Protein AF-W5TQV0-F1 (afdb_monomer)

Structure (mmCIF, N/CA/C/O backbone):
data_AF-W5TQV0-F1
#
_entry.id   AF-W5TQV0-F1
#
loop_
_atom_site.group_PDB
_atom_site.id
_atom_site.type_symbol
_atom_site.label_atom_id
_atom_site.label_alt_id
_atom_site.label_comp_id
_atom_site.label_asym_id
_atom_site.label_entity_id
_atom_site.label_seq_id
_atom_site.pdbx_PDB_ins_code
_atom_site.Cartn_x
_atom_site.Cartn_y
_atom_site.Cartn_z
_atom_site.occupancy
_atom_site.B_iso_or_equiv
_atom_site.auth_seq_id
_atom_site.auth_comp_id
_atom_site.auth_asym_id
_atom_site.auth_atom_id
_atom_site.pdbx_PDB_model_num
ATOM 1 N N . MET A 1 1 ? -28.790 39.485 -3.535 1.00 35.66 1 MET A N 1
ATOM 2 C CA . MET A 1 1 ? -27.416 39.040 -3.228 1.00 35.66 1 MET A CA 1
ATOM 3 C C . MET A 1 1 ? -27.485 38.207 -1.965 1.00 35.66 1 MET A C 1
ATOM 5 O O . MET A 1 1 ? -27.769 38.773 -0.921 1.00 35.66 1 MET A O 1
ATOM 9 N N . TYR A 1 2 ? -27.281 36.897 -2.056 1.00 35.12 2 TYR A N 1
ATOM 10 C CA . TYR A 1 2 ? -27.049 36.053 -0.886 1.00 35.12 2 TYR A CA 1
ATOM 11 C C . TYR A 1 2 ? -25.732 35.319 -1.133 1.00 35.12 2 TYR A C 1
ATOM 13 O O . TYR A 1 2 ? -25.624 34.552 -2.085 1.00 35.12 2 TYR A O 1
ATOM 21 N N . GLN A 1 3 ? -24.711 35.660 -0.343 1.00 38.56 3 GLN A N 1
ATOM 22 C CA . GLN A 1 3 ? -23.468 34.899 -0.244 1.00 38.56 3 GLN A CA 1
ATOM 23 C C . GLN A 1 3 ? -23.753 33.679 0.628 1.00 38.56 3 GLN A C 1
ATOM 25 O O . GLN A 1 3 ? -24.049 33.830 1.812 1.00 38.56 3 GLN A O 1
ATOM 30 N N . THR A 1 4 ? -23.659 32.488 0.048 1.00 39.25 4 THR A N 1
ATOM 31 C CA . THR A 1 4 ? -23.540 31.248 0.814 1.00 39.25 4 THR A CA 1
ATOM 32 C C . THR A 1 4 ? -22.053 30.955 0.938 1.00 39.25 4 THR A C 1
ATOM 34 O O . THR A 1 4 ? -21.376 30.729 -0.062 1.00 39.25 4 THR A O 1
ATOM 37 N N . ALA A 1 5 ? -21.533 31.034 2.160 1.00 40.59 5 ALA A N 1
ATOM 38 C CA . ALA A 1 5 ? -20.194 30.579 2.487 1.00 40.59 5 ALA A CA 1
ATOM 39 C C . ALA A 1 5 ? -20.186 29.045 2.449 1.00 40.59 5 ALA A C 1
ATOM 41 O O . ALA A 1 5 ? -20.663 28.395 3.378 1.00 40.59 5 ALA A O 1
ATOM 42 N N . GLU A 1 6 ? -19.675 28.464 1.365 1.00 38.38 6 GLU A N 1
ATOM 43 C CA . GLU A 1 6 ? -19.277 27.060 1.359 1.00 38.38 6 GLU A CA 1
ATOM 44 C C . GLU 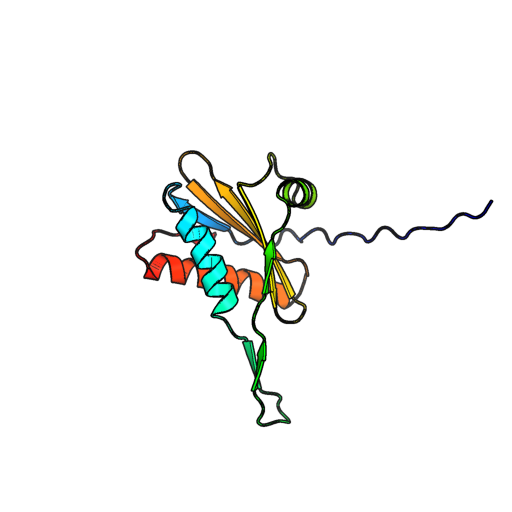A 1 6 ? -17.966 26.952 2.135 1.00 38.38 6 GLU A C 1
ATOM 46 O O . GLU A 1 6 ? -16.912 27.434 1.714 1.00 38.38 6 GLU A O 1
ATOM 51 N N . GLY A 1 7 ? -18.063 26.380 3.335 1.00 35.75 7 GLY A N 1
ATOM 52 C CA . GLY A 1 7 ? -16.912 26.018 4.137 1.00 35.75 7 GLY A CA 1
ATOM 53 C C . GLY A 1 7 ? -16.071 25.006 3.372 1.00 35.75 7 GLY A C 1
ATOM 54 O O . GLY A 1 7 ? -16.462 23.848 3.241 1.00 35.75 7 GLY A O 1
ATOM 55 N N . SER A 1 8 ? -14.911 25.453 2.888 1.00 35.56 8 SER A N 1
ATOM 56 C CA . SER A 1 8 ? -13.808 24.578 2.508 1.00 35.56 8 SER A CA 1
ATOM 57 C C . SER A 1 8 ? -13.567 23.591 3.643 1.00 35.56 8 SER A C 1
ATOM 59 O O . SER A 1 8 ? -13.020 23.956 4.685 1.00 35.56 8 SER A O 1
ATOM 61 N N . ALA A 1 9 ? -13.976 22.341 3.437 1.00 41.28 9 ALA A N 1
ATOM 62 C CA . ALA A 1 9 ? -13.436 21.217 4.173 1.00 41.28 9 ALA A CA 1
ATOM 63 C C . ALA A 1 9 ? -11.923 21.252 3.947 1.00 41.28 9 ALA A C 1
ATOM 65 O O . ALA A 1 9 ? -11.425 20.943 2.863 1.00 41.28 9 ALA A O 1
ATOM 66 N N . VAL A 1 10 ? -11.199 21.740 4.950 1.00 41.09 10 VAL A N 1
ATOM 67 C CA . VAL A 1 10 ? -9.746 21.689 4.980 1.00 41.09 10 VAL A CA 1
ATOM 68 C C . VAL A 1 10 ? -9.415 20.204 5.011 1.00 41.09 10 VAL A C 1
ATOM 70 O O . VAL A 1 10 ? -9.577 19.565 6.048 1.00 41.09 10 VAL A O 1
ATOM 73 N N . ASN A 1 11 ? -9.050 19.629 3.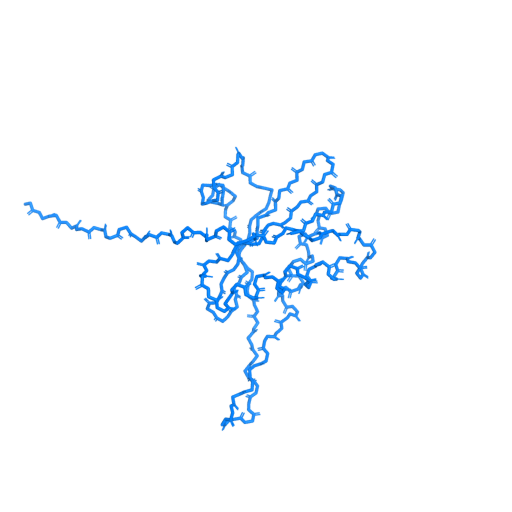861 1.00 43.50 11 ASN A N 1
ATOM 74 C CA . ASN A 1 11 ? -8.478 18.289 3.833 1.00 43.50 11 ASN A CA 1
ATOM 75 C C . ASN A 1 11 ? -7.285 18.328 4.790 1.00 43.50 11 ASN A C 1
ATOM 77 O O . ASN A 1 11 ? -6.397 19.161 4.575 1.00 43.50 11 ASN A O 1
ATOM 81 N N . PRO A 1 12 ? -7.270 17.520 5.862 1.00 44.28 12 PRO A N 1
ATOM 82 C CA . PRO A 1 12 ? -6.136 17.502 6.761 1.00 44.28 12 PRO A CA 1
ATOM 83 C C . PRO A 1 12 ? -4.905 17.124 5.941 1.00 44.28 12 PRO A C 1
ATOM 85 O O . PRO A 1 12 ? -4.817 16.033 5.383 1.00 44.28 12 PRO A O 1
ATOM 88 N N . THR A 1 13 ? -3.969 18.063 5.822 1.00 46.94 13 THR A N 1
ATOM 89 C CA . THR A 1 13 ? -2.644 17.778 5.285 1.00 46.94 13 THR A CA 1
ATOM 90 C C . THR A 1 13 ? -2.009 16.755 6.228 1.00 46.94 13 THR A C 1
ATOM 92 O O . THR A 1 13 ? -1.898 17.053 7.424 1.00 46.94 13 THR A O 1
ATOM 95 N N . PRO A 1 14 ? -1.620 15.555 5.759 1.00 50.09 14 PRO A N 1
ATOM 96 C CA . PRO A 1 14 ? -0.961 14.587 6.622 1.00 50.09 14 PRO A CA 1
ATOM 97 C C . PRO A 1 14 ? 0.297 15.234 7.211 1.00 50.09 14 PRO A C 1
ATOM 99 O O . PRO A 1 14 ? 1.093 15.848 6.497 1.00 50.09 14 PRO A O 1
ATOM 102 N N . SER A 1 15 ? 0.439 15.157 8.535 1.00 44.78 15 SER A N 1
ATOM 103 C CA . SER A 1 15 ? 1.640 15.645 9.217 1.00 44.78 15 SER A CA 1
ATOM 104 C C . SER A 1 15 ? 2.860 14.850 8.730 1.00 44.78 15 SER A C 1
ATOM 106 O O . SER A 1 15 ? 2.734 13.645 8.530 1.00 44.78 15 SER A O 1
ATOM 108 N N . PRO A 1 16 ? 4.040 15.473 8.564 1.00 45.59 16 PRO A N 1
ATOM 109 C CA . PRO A 1 16 ? 5.239 14.833 8.012 1.00 45.59 16 PRO A CA 1
ATOM 110 C C . PRO A 1 16 ? 5.929 13.846 8.974 1.00 45.59 16 PRO A C 1
ATOM 112 O O . PRO A 1 16 ? 7.102 13.522 8.778 1.00 45.59 16 PRO A O 1
ATOM 115 N N . ASP A 1 17 ? 5.230 13.357 10.004 1.00 54.75 17 ASP A N 1
ATOM 116 C CA . ASP A 1 17 ? 5.698 12.183 10.739 1.00 54.75 17 ASP A CA 1
ATOM 117 C C . ASP A 1 17 ? 5.765 11.026 9.736 1.00 54.75 17 ASP A C 1
ATOM 119 O O . ASP A 1 17 ? 4.794 10.746 9.037 1.00 54.75 17 ASP A O 1
ATOM 123 N N . ARG A 1 18 ? 6.966 10.456 9.592 1.00 74.06 18 ARG A N 1
ATOM 124 C CA . ARG A 1 18 ? 7.394 9.582 8.487 1.00 74.06 18 ARG A CA 1
ATOM 125 C C . ARG A 1 18 ? 6.273 8.671 7.978 1.00 74.06 18 ARG A C 1
ATOM 127 O O . ARG A 1 18 ? 5.835 7.769 8.685 1.00 74.06 18 ARG A O 1
ATOM 134 N N . VAL A 1 19 ? 5.853 8.908 6.736 1.00 88.19 19 VAL A N 1
ATOM 135 C CA . VAL A 1 19 ? 4.949 8.023 5.992 1.00 88.19 19 VAL A CA 1
ATOM 136 C C . VAL A 1 19 ? 5.652 6.673 5.844 1.00 88.19 19 VAL A C 1
ATOM 138 O O . VAL A 1 19 ? 6.713 6.655 5.219 1.00 88.19 19 VAL A O 1
ATOM 141 N N . PRO A 1 20 ? 5.119 5.566 6.394 1.00 93.62 20 PRO A N 1
ATOM 142 C CA . PRO A 1 20 ? 5.725 4.256 6.207 1.00 93.62 20 PRO A CA 1
ATOM 143 C C . PRO A 1 20 ? 5.771 3.911 4.721 1.00 93.62 20 PRO A C 1
ATOM 145 O O . PRO A 1 20 ? 4.771 4.086 4.012 1.00 93.62 20 PRO A O 1
ATOM 148 N N . VAL A 1 21 ? 6.917 3.419 4.258 1.00 95.56 21 VAL A N 1
ATOM 149 C CA . VAL A 1 21 ? 7.096 2.993 2.867 1.00 95.56 21 VAL A CA 1
ATOM 150 C C . VAL A 1 21 ? 7.610 1.568 2.823 1.00 95.56 21 VAL A C 1
ATOM 152 O O . VAL A 1 21 ? 8.658 1.270 3.393 1.00 95.56 21 VAL A O 1
ATOM 155 N N . ILE A 1 22 ? 6.890 0.700 2.116 1.00 97.12 22 ILE A N 1
ATOM 156 C CA . ILE A 1 22 ? 7.377 -0.632 1.755 1.00 97.12 22 ILE A CA 1
ATOM 157 C C . ILE A 1 22 ? 7.974 -0.562 0.361 1.00 97.12 22 ILE A C 1
ATOM 159 O O . ILE A 1 22 ? 7.340 0.003 -0.524 1.00 97.12 22 ILE A O 1
ATOM 163 N N . THR A 1 23 ? 9.151 -1.153 0.169 1.00 97.38 23 THR A N 1
ATOM 164 C CA . THR A 1 23 ? 9.791 -1.281 -1.149 1.00 97.38 23 THR A CA 1
ATOM 165 C C . THR A 1 23 ? 10.124 -2.742 -1.436 1.00 97.38 23 THR A C 1
ATOM 167 O O . THR A 1 23 ? 10.678 -3.418 -0.562 1.00 97.38 23 THR A O 1
ATOM 170 N N . VAL A 1 24 ? 9.813 -3.188 -2.652 1.00 97.44 24 VAL A N 1
ATOM 171 C CA . VAL A 1 24 ? 10.119 -4.510 -3.230 1.00 97.44 24 VAL A CA 1
ATOM 172 C C . VAL A 1 24 ? 10.719 -4.336 -4.634 1.00 97.44 24 VAL A C 1
ATOM 174 O O . VAL A 1 24 ? 10.716 -3.224 -5.177 1.00 97.44 24 VAL A O 1
ATOM 177 N N . ASP A 1 25 ? 11.220 -5.414 -5.236 1.00 96.94 25 ASP A N 1
ATOM 178 C CA . ASP A 1 25 ? 11.628 -5.401 -6.644 1.00 96.94 25 ASP A CA 1
ATOM 179 C C . ASP A 1 25 ? 10.418 -5.137 -7.557 1.00 96.94 25 ASP A C 1
ATOM 181 O O . ASP A 1 25 ? 9.298 -5.552 -7.271 1.00 96.94 25 ASP A O 1
ATOM 185 N N . ALA A 1 26 ? 10.616 -4.450 -8.688 1.00 95.06 26 ALA A N 1
ATOM 186 C CA . ALA A 1 26 ? 9.507 -4.081 -9.581 1.00 95.06 26 ALA A CA 1
ATOM 187 C C . ALA A 1 26 ? 8.691 -5.286 -10.097 1.00 95.06 26 ALA A C 1
ATOM 189 O O . ALA A 1 26 ? 7.515 -5.130 -10.428 1.00 95.06 26 ALA A O 1
ATOM 190 N N . GLY A 1 27 ? 9.308 -6.473 -10.166 1.00 95.75 27 GLY A N 1
ATOM 191 C CA . GLY A 1 27 ? 8.643 -7.721 -10.547 1.00 95.75 27 GLY A CA 1
ATOM 192 C C . GLY A 1 27 ? 7.580 -8.187 -9.549 1.00 95.75 27 GLY A C 1
ATOM 193 O O . GLY A 1 27 ? 6.614 -8.806 -9.980 1.00 95.75 27 GLY A O 1
ATOM 194 N N . ASP A 1 28 ? 7.713 -7.803 -8.276 1.00 96.69 28 ASP A N 1
ATOM 195 C CA . ASP A 1 28 ? 6.839 -8.215 -7.169 1.00 96.69 28 ASP A CA 1
ATOM 196 C C . ASP A 1 28 ? 5.727 -7.184 -6.885 1.00 96.69 28 ASP A C 1
ATOM 198 O O . ASP A 1 28 ? 5.122 -7.147 -5.809 1.00 96.69 28 ASP A O 1
ATOM 202 N N . LEU A 1 29 ? 5.470 -6.272 -7.831 1.00 95.31 29 LEU A N 1
ATOM 203 C CA . LEU A 1 29 ? 4.404 -5.274 -7.722 1.00 95.31 29 LEU A CA 1
ATOM 204 C C . LEU A 1 29 ? 3.015 -5.909 -7.482 1.00 95.31 29 LEU A C 1
ATOM 206 O O . LEU A 1 29 ? 2.296 -5.412 -6.607 1.00 95.31 29 LEU A O 1
ATOM 210 N N . PRO A 1 30 ? 2.590 -6.954 -8.224 1.00 96.00 30 PRO A N 1
ATOM 211 C CA . PRO A 1 30 ? 1.308 -7.609 -7.966 1.00 96.00 30 PRO A CA 1
ATOM 212 C C . PRO A 1 30 ? 1.213 -8.159 -6.539 1.00 96.00 30 PRO A C 1
ATOM 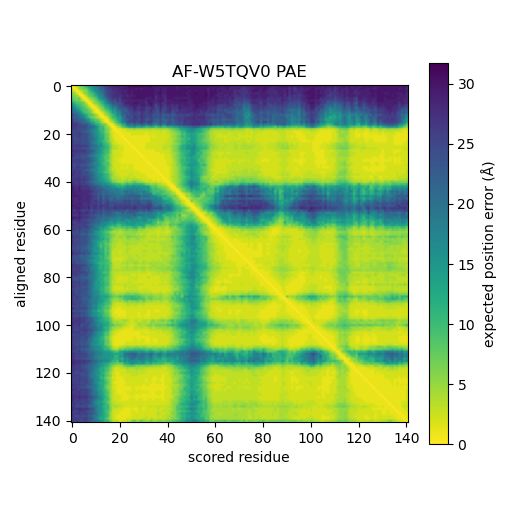214 O O . PRO A 1 30 ? 0.204 -7.959 -5.864 1.00 96.00 30 PRO A O 1
ATOM 217 N N . GLU A 1 31 ? 2.276 -8.792 -6.060 1.00 96.69 31 GLU A N 1
ATOM 218 C CA . GLU A 1 31 ? 2.374 -9.409 -4.743 1.00 96.69 31 GLU A CA 1
ATOM 219 C C . GLU A 1 31 ? 2.360 -8.355 -3.634 1.00 96.69 31 GLU A C 1
ATOM 221 O O . GLU A 1 31 ? 1.691 -8.541 -2.620 1.00 96.69 31 GLU A O 1
ATOM 226 N N . LEU A 1 32 ? 2.998 -7.199 -3.848 1.00 95.25 32 LEU A N 1
ATOM 227 C CA . LEU A 1 32 ? 2.884 -6.045 -2.956 1.00 95.25 32 LEU A CA 1
ATOM 228 C C . LEU A 1 32 ? 1.430 -5.580 -2.817 1.00 95.25 32 LEU A C 1
ATOM 230 O O . LEU A 1 32 ? 0.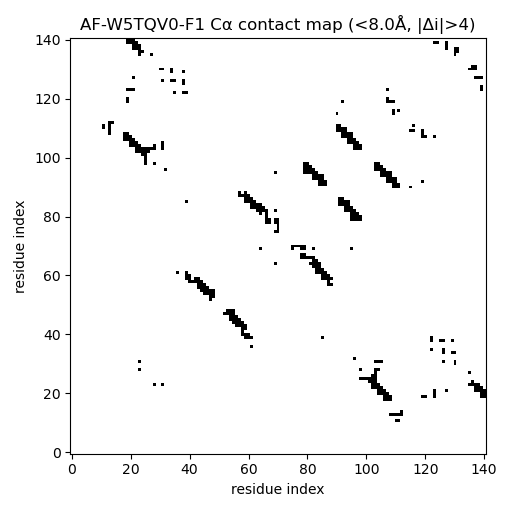971 -5.334 -1.702 1.00 95.25 32 LEU A O 1
ATOM 234 N N . ILE A 1 33 ? 0.691 -5.462 -3.924 1.00 93.75 33 ILE A N 1
ATOM 235 C CA . ILE A 1 33 ? -0.717 -5.040 -3.891 1.00 93.75 33 ILE A CA 1
ATOM 236 C C . ILE A 1 33 ? -1.571 -6.087 -3.168 1.00 93.75 33 ILE A C 1
ATOM 238 O O . ILE A 1 33 ? -2.379 -5.719 -2.309 1.00 93.75 33 ILE A O 1
ATOM 242 N N . LEU A 1 34 ? -1.385 -7.372 -3.483 1.00 93.56 34 LEU A N 1
ATOM 243 C CA . LEU A 1 34 ? -2.120 -8.474 -2.860 1.00 93.56 34 LEU A CA 1
ATOM 244 C C . LEU A 1 34 ? -1.845 -8.560 -1.358 1.00 93.56 34 LEU A C 1
ATOM 246 O O . LEU A 1 34 ? -2.790 -8.614 -0.579 1.00 93.56 34 LEU A O 1
ATOM 250 N N . ALA A 1 35 ? -0.586 -8.449 -0.933 1.00 93.56 35 ALA A N 1
ATOM 251 C CA . ALA A 1 35 ? -0.220 -8.501 0.478 1.00 93.56 35 ALA A CA 1
ATOM 252 C C . ALA A 1 35 ? -0.917 -7.411 1.305 1.00 93.56 35 ALA A C 1
ATOM 254 O O . ALA A 1 35 ? -1.332 -7.669 2.435 1.00 93.56 35 ALA A O 1
ATOM 255 N N . VAL A 1 36 ? -1.090 -6.201 0.759 1.00 91.06 36 VAL A N 1
ATOM 256 C CA . VAL A 1 36 ? -1.830 -5.144 1.466 1.00 91.06 36 VAL A CA 1
ATOM 257 C C . VAL A 1 36 ? -3.314 -5.498 1.595 1.00 91.06 36 VAL A C 1
ATOM 259 O O . VAL A 1 36 ? -3.901 -5.272 2.655 1.00 91.06 36 VAL A O 1
ATOM 262 N N . HIS A 1 37 ? -3.922 -6.053 0.543 1.00 89.25 37 HIS A N 1
ATOM 263 C CA . HIS A 1 37 ? -5.326 -6.471 0.566 1.00 89.25 37 HIS A CA 1
ATOM 264 C C . HIS A 1 37 ? -5.554 -7.613 1.558 1.00 89.25 37 HIS A C 1
ATOM 266 O O . HIS A 1 37 ? -6.455 -7.518 2.393 1.00 89.25 37 HIS A O 1
ATOM 272 N N . ASP A 1 38 ? -4.705 -8.638 1.515 1.00 88.94 38 ASP A N 1
ATOM 273 C CA . ASP A 1 38 ? -4.772 -9.789 2.411 1.00 88.94 38 ASP A CA 1
ATOM 274 C C . ASP A 1 38 ? -4.637 -9.336 3.864 1.00 88.94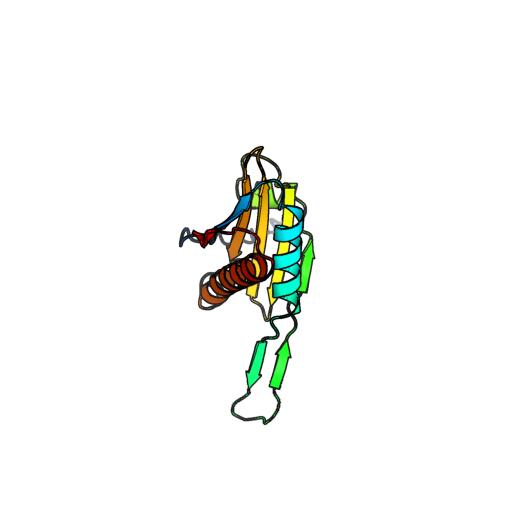 38 ASP A C 1
ATOM 276 O O . ASP A 1 38 ? -5.500 -9.624 4.688 1.00 88.94 38 ASP A O 1
ATOM 280 N N . VAL A 1 39 ? -3.629 -8.519 4.186 1.00 87.94 39 VAL A N 1
ATOM 281 C CA . VAL A 1 39 ? -3.432 -8.013 5.552 1.00 87.94 39 VAL A CA 1
ATOM 282 C C . VAL A 1 39 ? -4.593 -7.139 6.021 1.00 87.94 39 VAL A C 1
ATOM 284 O O . VAL A 1 39 ? -4.962 -7.203 7.200 1.00 87.94 39 VAL A O 1
ATOM 287 N N . ALA A 1 40 ? -5.171 -6.320 5.140 1.00 84.69 40 ALA A N 1
ATOM 288 C CA . ALA A 1 40 ? -6.333 -5.509 5.478 1.00 84.69 40 ALA A CA 1
ATOM 289 C C . ALA A 1 40 ? -7.534 -6.391 5.859 1.00 84.69 40 ALA A C 1
ATOM 291 O O . ALA A 1 40 ? -8.177 -6.141 6.881 1.00 84.69 40 ALA A O 1
ATOM 292 N N . ILE A 1 41 ? -7.810 -7.442 5.086 1.00 80.19 41 ILE A N 1
ATOM 293 C CA . ILE A 1 41 ? -8.951 -8.341 5.303 1.00 80.19 41 ILE A CA 1
ATOM 294 C C . ILE A 1 41 ? -8.706 -9.275 6.503 1.00 80.19 41 ILE A C 1
ATOM 296 O O . ILE A 1 41 ? -9.598 -9.449 7.338 1.00 80.19 41 ILE A O 1
ATOM 300 N N . ASP A 1 42 ? -7.488 -9.799 6.647 1.00 74.12 42 ASP A N 1
ATOM 301 C CA . ASP A 1 42 ? -7.111 -10.812 7.643 1.00 74.12 42 ASP A CA 1
ATOM 302 C C . ASP A 1 42 ? -6.709 -10.245 9.008 1.00 74.12 42 ASP A C 1
ATOM 304 O O . ASP A 1 42 ? -6.407 -11.010 9.927 1.00 74.12 42 ASP A O 1
ATOM 308 N N . THR A 1 43 ? -6.727 -8.921 9.200 1.00 63.69 43 THR A N 1
ATOM 309 C CA . THR A 1 43 ? -6.477 -8.301 10.513 1.00 63.69 43 THR A CA 1
ATOM 310 C C . THR A 1 43 ? -7.783 -7.820 11.164 1.00 63.69 43 THR A C 1
ATOM 312 O O . THR A 1 43 ? -8.015 -6.607 11.265 1.00 63.69 43 THR A O 1
ATOM 315 N N . PRO A 1 44 ? -8.652 -8.719 11.677 1.00 59.62 44 PRO A N 1
ATOM 316 C CA . PRO A 1 44 ? -9.783 -8.304 12.486 1.00 59.62 44 PRO A CA 1
ATOM 317 C C . PRO A 1 44 ? -9.281 -7.663 13.783 1.00 59.62 44 PRO A C 1
ATOM 319 O O . PRO A 1 44 ? -8.522 -8.259 14.554 1.00 59.62 44 PRO A O 1
ATOM 322 N N . ARG A 1 45 ? -9.737 -6.441 14.072 1.00 60.12 45 ARG A N 1
ATOM 323 C CA . ARG A 1 45 ? -9.601 -5.876 15.418 1.00 60.12 45 ARG A CA 1
ATOM 324 C C . ARG A 1 45 ? -10.697 -6.462 16.295 1.00 60.12 45 ARG A C 1
ATOM 326 O O . ARG A 1 45 ? -11.863 -6.116 16.135 1.00 60.12 45 ARG A O 1
ATOM 333 N N . GLY A 1 46 ? -10.309 -7.328 17.228 1.00 54.28 46 GLY A N 1
ATOM 334 C CA . GLY A 1 46 ? -11.172 -7.727 18.334 1.00 54.28 46 GLY A CA 1
ATOM 335 C C . GLY A 1 46 ? -11.135 -6.668 19.432 1.00 54.28 46 GLY A C 1
ATOM 336 O O . GLY A 1 46 ? -10.094 -6.473 20.062 1.00 54.28 46 GLY A O 1
ATOM 337 N N . ILE A 1 47 ? -12.254 -5.990 19.687 1.00 52.28 47 ILE A N 1
ATOM 338 C CA . ILE A 1 47 ? -12.404 -5.147 20.879 1.00 52.28 47 ILE A CA 1
ATOM 339 C C . ILE A 1 47 ? -13.144 -5.953 21.933 1.00 52.28 47 ILE A C 1
ATOM 341 O O . ILE A 1 47 ? -14.309 -6.303 21.759 1.00 52.28 47 ILE A O 1
ATOM 345 N N . ARG A 1 48 ? -12.475 -6.206 23.057 1.00 50.44 48 ARG A N 1
ATOM 346 C CA . ARG A 1 48 ? -13.140 -6.696 24.261 1.00 50.44 48 ARG A CA 1
ATOM 347 C C . ARG A 1 48 ? -13.700 -5.490 25.005 1.00 50.44 48 ARG A C 1
ATOM 349 O O . ARG A 1 48 ? -12.930 -4.706 25.559 1.00 50.44 48 ARG A O 1
ATOM 356 N N . ARG A 1 49 ? -15.022 -5.312 24.990 1.00 54.81 49 ARG A N 1
ATOM 357 C CA . ARG A 1 49 ? -15.658 -4.276 25.813 1.00 54.81 49 ARG A CA 1
ATOM 358 C C . ARG A 1 49 ? -15.523 -4.689 27.292 1.00 54.81 49 ARG A C 1
ATOM 360 O O . ARG A 1 49 ? -15.824 -5.839 27.605 1.00 54.81 49 ARG A O 1
ATOM 367 N N . PRO A 1 50 ? -15.026 -3.832 28.204 1.00 55.09 50 PRO A N 1
ATOM 368 C CA . PRO A 1 50 ? -14.761 -4.214 29.602 1.00 55.09 50 PRO A CA 1
ATOM 369 C C . PRO A 1 50 ? -15.999 -4.712 30.366 1.00 55.09 50 PRO A C 1
ATOM 371 O O . PRO A 1 50 ? -15.883 -5.412 31.366 1.00 55.09 50 PRO A O 1
ATOM 374 N N . ASP A 1 51 ? -17.175 -4.340 29.880 1.00 57.34 51 ASP A N 1
ATOM 375 C CA . ASP A 1 51 ? -18.506 -4.555 30.434 1.00 57.34 51 ASP A CA 1
ATOM 376 C C . ASP A 1 51 ? -19.321 -5.617 29.675 1.00 57.34 51 ASP A C 1
ATOM 378 O O . ASP A 1 51 ? -20.412 -5.984 30.111 1.00 57.34 51 ASP A O 1
ATOM 382 N N . GLN A 1 52 ? -18.799 -6.162 28.569 1.00 50.91 52 GLN A N 1
ATOM 383 C CA . GLN A 1 52 ? -19.467 -7.207 27.794 1.00 50.91 52 GLN A CA 1
ATOM 384 C C . GLN A 1 52 ? -18.481 -8.316 27.416 1.00 50.91 52 GLN A C 1
ATOM 386 O O . GLN A 1 52 ? -17.436 -8.074 26.822 1.00 50.91 52 GLN A O 1
ATOM 391 N N . ASN A 1 53 ? -18.849 -9.575 27.663 1.00 53.16 53 ASN A N 1
ATOM 392 C CA . ASN A 1 53 ? -18.127 -10.753 27.150 1.00 53.16 53 ASN A CA 1
ATOM 393 C C . ASN A 1 53 ? -18.213 -10.902 25.609 1.00 53.16 53 ASN A C 1
ATOM 395 O O . ASN A 1 53 ? -17.984 -11.985 25.075 1.00 53.16 53 ASN A O 1
ATOM 399 N N . VAL A 1 54 ? -18.556 -9.832 24.891 1.00 50.41 54 VAL A N 1
ATOM 400 C CA . VAL A 1 54 ? -18.698 -9.787 23.438 1.00 50.41 54 VAL A CA 1
ATOM 401 C C . VAL A 1 54 ? -17.430 -9.174 22.855 1.00 50.41 54 VAL A C 1
ATOM 403 O O . VAL A 1 54 ? -17.021 -8.076 23.241 1.00 50.41 54 VAL A O 1
ATOM 406 N N . ILE A 1 55 ? -16.800 -9.904 21.936 1.00 54.34 55 ILE A N 1
ATOM 407 C CA . ILE A 1 55 ? -15.726 -9.378 21.097 1.00 54.34 55 ILE A CA 1
ATOM 408 C C . ILE A 1 55 ? -16.399 -8.784 19.867 1.00 54.34 55 ILE A C 1
ATOM 410 O O . ILE A 1 55 ? -16.993 -9.514 19.077 1.00 54.34 55 ILE A O 1
ATOM 414 N N . ASP A 1 56 ? -16.324 -7.465 19.727 1.00 53.59 56 ASP A N 1
ATOM 415 C CA . ASP A 1 56 ? -16.729 -6.797 18.493 1.00 53.59 56 ASP A CA 1
ATOM 416 C C . ASP A 1 56 ? -15.612 -7.028 17.468 1.00 53.59 56 ASP A C 1
ATOM 418 O O . ASP A 1 56 ? -14.460 -6.653 17.719 1.00 53.59 56 ASP A O 1
ATOM 422 N N . ILE A 1 57 ? -15.925 -7.724 16.374 1.00 57.38 57 ILE A N 1
ATOM 423 C CA . ILE A 1 57 ? -14.989 -8.007 15.283 1.00 57.38 57 ILE A CA 1
ATOM 424 C C . ILE A 1 57 ? -15.281 -6.999 14.184 1.00 57.38 57 ILE A C 1
ATOM 426 O O . ILE A 1 57 ? -16.321 -7.079 13.533 1.00 57.38 57 ILE A O 1
ATOM 430 N N . VAL A 1 58 ? -14.355 -6.070 13.954 1.00 62.69 58 VAL A N 1
ATOM 431 C CA . VAL A 1 58 ? -14.474 -5.142 12.827 1.00 62.69 58 VAL A CA 1
ATOM 432 C C . VAL A 1 58 ? -13.487 -5.515 11.736 1.00 62.69 58 VAL A C 1
ATOM 434 O O . VAL A 1 58 ? -12.269 -5.497 11.934 1.00 62.69 58 VAL A O 1
ATOM 437 N N . ILE A 1 59 ? -14.059 -5.850 10.583 1.00 68.50 59 ILE A N 1
ATOM 438 C CA . ILE A 1 59 ? -13.354 -6.168 9.345 1.00 68.50 59 ILE A CA 1
ATOM 439 C C . ILE A 1 59 ? -12.923 -4.845 8.704 1.00 68.50 59 ILE A C 1
ATOM 441 O O . ILE A 1 59 ? -13.715 -3.898 8.669 1.00 68.50 59 ILE A O 1
ATOM 445 N N . ALA A 1 60 ? -11.671 -4.748 8.251 1.00 80.56 60 ALA A N 1
ATOM 446 C CA . ALA A 1 60 ? -11.256 -3.585 7.477 1.00 80.56 60 ALA A CA 1
ATOM 447 C C . ALA A 1 60 ? -11.842 -3.671 6.062 1.00 80.56 60 ALA A C 1
ATOM 449 O O . ALA A 1 60 ? -11.983 -4.751 5.493 1.00 80.56 60 ALA A O 1
ATOM 450 N N . THR A 1 61 ? -12.179 -2.528 5.483 1.00 83.50 61 THR A N 1
ATOM 451 C CA . THR A 1 61 ? -12.664 -2.437 4.106 1.00 83.50 61 THR A CA 1
ATOM 452 C C . THR A 1 61 ? -11.591 -1.819 3.231 1.00 83.50 61 THR A C 1
ATOM 454 O O . THR A 1 61 ? -10.981 -0.829 3.634 1.00 83.50 61 THR A O 1
ATOM 457 N N . VAL A 1 62 ? -11.403 -2.358 2.029 1.00 88.50 62 VAL A N 1
ATOM 458 C CA . VAL A 1 62 ? -10.566 -1.744 0.994 1.00 88.50 62 VAL A CA 1
ATOM 459 C C . VAL A 1 62 ? -11.475 -1.100 -0.047 1.00 88.50 62 VAL A C 1
ATOM 461 O O . VAL A 1 62 ? -12.497 -1.670 -0.429 1.00 88.50 62 VAL A O 1
ATOM 464 N N . SER A 1 63 ? -11.161 0.120 -0.461 1.00 90.06 63 SER A N 1
ATOM 465 C CA . SER A 1 63 ? -11.912 0.861 -1.475 1.00 90.06 63 SER A CA 1
ATOM 466 C C . SER A 1 63 ? -10.959 1.511 -2.460 1.00 90.06 63 SER A C 1
ATOM 468 O O . SER A 1 63 ? -10.011 2.176 -2.049 1.00 90.06 63 SER A O 1
ATOM 470 N N . ASP A 1 64 ? -11.224 1.363 -3.753 1.00 89.69 64 ASP A N 1
ATOM 471 C CA . ASP A 1 64 ? -10.376 1.961 -4.781 1.00 89.69 64 ASP A CA 1
ATOM 472 C C . ASP A 1 64 ? -10.398 3.490 -4.707 1.00 89.69 64 ASP A C 1
ATOM 474 O O . ASP A 1 64 ? -11.441 4.128 -4.525 1.00 89.69 64 ASP A O 1
ATOM 478 N N . VAL A 1 65 ? -9.227 4.090 -4.897 1.00 90.69 65 VAL A N 1
ATOM 479 C CA . VAL A 1 65 ? -9.059 5.534 -5.025 1.00 90.69 65 VAL A CA 1
ATOM 480 C C . VAL A 1 65 ? -8.611 5.818 -6.448 1.00 90.69 65 VAL A C 1
ATOM 482 O O . VAL A 1 65 ? -7.642 5.251 -6.941 1.00 90.69 65 VAL A O 1
ATOM 485 N N . ASN A 1 66 ? -9.302 6.737 -7.123 1.00 91.94 66 ASN A N 1
ATOM 486 C CA . ASN A 1 66 ? -8.894 7.144 -8.464 1.00 91.94 66 ASN A CA 1
ATOM 487 C C . ASN A 1 66 ? -7.439 7.683 -8.433 1.00 91.94 66 ASN A C 1
ATOM 489 O O . ASN A 1 66 ? -7.181 8.634 -7.681 1.00 91.94 66 ASN A O 1
ATOM 493 N N . PRO A 1 67 ? -6.510 7.142 -9.250 1.00 91.56 67 PRO A N 1
ATOM 494 C CA . PRO A 1 67 ? -5.110 7.563 -9.269 1.00 91.56 67 PRO A CA 1
ATOM 495 C C . PRO A 1 67 ? -4.903 9.070 -9.464 1.00 91.56 67 PRO A C 1
ATOM 497 O O . PRO A 1 67 ? -4.053 9.662 -8.805 1.00 91.56 67 PRO A O 1
ATOM 500 N N . GLU A 1 68 ? -5.710 9.740 -10.287 1.00 93.56 68 GLU A N 1
ATOM 501 C CA . GLU A 1 68 ? -5.600 11.195 -10.465 1.00 93.56 68 GLU A CA 1
ATOM 502 C C . GLU A 1 68 ? -6.003 11.968 -9.204 1.00 93.56 68 GLU A C 1
ATOM 504 O O . GLU A 1 68 ? -5.438 13.015 -8.879 1.00 93.56 68 GLU A O 1
ATOM 509 N N . THR A 1 69 ? -6.995 11.458 -8.473 1.00 92.25 69 THR A N 1
ATOM 510 C CA . THR A 1 69 ? -7.398 12.033 -7.187 1.00 92.25 69 THR A CA 1
ATOM 511 C C . THR A 1 69 ? -6.288 11.854 -6.159 1.00 92.25 69 THR A C 1
ATOM 513 O O . THR A 1 69 ? -5.970 12.813 -5.456 1.00 92.25 69 THR A O 1
ATOM 516 N N . ALA A 1 70 ? -5.662 10.677 -6.109 1.00 90.12 70 ALA A N 1
ATOM 517 C CA . ALA A 1 70 ? -4.514 10.416 -5.246 1.00 90.12 70 ALA A CA 1
ATOM 518 C C . ALA A 1 70 ? -3.311 11.305 -5.598 1.00 90.12 70 ALA A C 1
ATOM 520 O O . ALA A 1 70 ? -2.722 11.912 -4.704 1.00 90.12 70 ALA A O 1
ATOM 521 N N . GLN A 1 71 ? -3.001 11.462 -6.889 1.00 91.81 71 GLN A N 1
ATOM 522 C CA . GLN A 1 71 ? -1.943 12.352 -7.367 1.00 91.81 71 GLN A CA 1
ATOM 523 C C . GLN A 1 71 ? -2.135 13.775 -6.847 1.00 91.81 71 GLN A C 1
ATOM 525 O O . GLN A 1 71 ? -1.217 14.351 -6.266 1.00 91.81 71 GLN A O 1
ATOM 530 N N . ARG A 1 72 ? -3.338 14.336 -7.024 1.00 92.25 72 ARG A N 1
ATOM 531 C CA . ARG A 1 72 ? -3.658 15.692 -6.560 1.00 92.25 72 ARG A CA 1
ATOM 532 C C . ARG A 1 72 ? -3.627 15.794 -5.037 1.00 92.25 72 ARG A C 1
ATOM 534 O O . ARG A 1 72 ? -3.070 16.750 -4.512 1.00 92.25 72 ARG A O 1
ATOM 541 N N . ARG A 1 73 ? -4.198 14.814 -4.326 1.00 91.56 73 ARG A N 1
ATOM 542 C CA . ARG A 1 73 ? -4.260 14.789 -2.854 1.00 91.56 73 A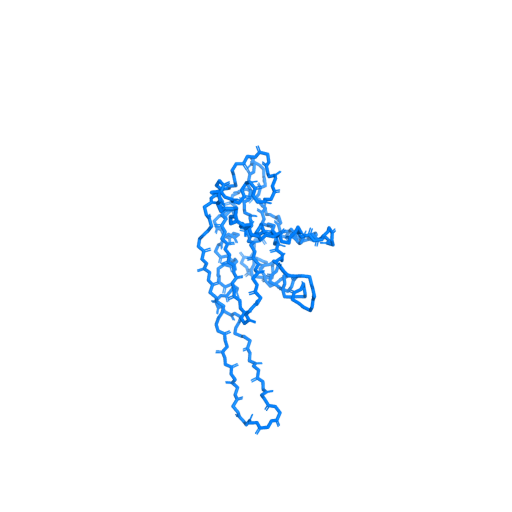RG A CA 1
ATOM 543 C C . ARG A 1 73 ? -2.864 14.765 -2.229 1.00 91.56 73 ARG A C 1
ATOM 545 O O . ARG A 1 73 ? -2.604 15.518 -1.294 1.00 91.56 73 ARG A O 1
ATOM 552 N N . TYR A 1 74 ? -1.964 13.949 -2.772 1.00 89.00 74 TYR A N 1
ATOM 553 C CA . TYR A 1 74 ? -0.626 13.713 -2.221 1.00 89.00 74 TYR A CA 1
ATOM 554 C C . TYR A 1 74 ? 0.501 14.431 -2.970 1.00 89.00 74 TYR A C 1
ATOM 556 O O . TYR A 1 74 ? 1.668 14.195 -2.675 1.00 89.00 74 TYR A O 1
ATOM 564 N N . HIS A 1 75 ? 0.162 15.344 -3.887 1.00 89.44 75 HIS A N 1
ATOM 565 C CA . HIS A 1 75 ? 1.117 16.165 -4.641 1.00 89.44 75 HIS A CA 1
ATOM 566 C C . HIS A 1 75 ? 2.183 15.321 -5.366 1.00 89.44 75 HIS A C 1
ATOM 568 O O . HIS A 1 75 ? 3.364 15.667 -5.395 1.00 89.44 75 HIS A O 1
ATOM 574 N N . LEU A 1 76 ? 1.761 14.188 -5.933 1.00 89.31 76 LEU A N 1
ATOM 575 C CA . LEU A 1 76 ? 2.653 13.253 -6.617 1.00 89.31 76 LEU A CA 1
ATOM 576 C C . LEU A 1 76 ? 3.054 13.802 -7.990 1.00 89.31 76 LEU A C 1
ATOM 578 O O . LEU A 1 76 ? 2.264 14.457 -8.676 1.00 89.31 76 LEU A O 1
ATOM 582 N N . ALA A 1 77 ? 4.277 13.491 -8.421 1.00 90.44 77 ALA A N 1
ATOM 583 C CA . ALA A 1 77 ? 4.801 13.946 -9.709 1.00 90.44 77 ALA A CA 1
ATOM 584 C C . ALA A 1 77 ? 4.009 13.386 -10.908 1.00 90.44 77 ALA A C 1
ATOM 586 O O . ALA A 1 77 ? 3.896 14.050 -11.937 1.00 90.44 77 ALA A O 1
ATOM 587 N N . ALA A 1 78 ? 3.434 12.190 -10.764 1.00 91.62 78 ALA A N 1
ATOM 588 C CA . ALA A 1 78 ? 2.624 11.506 -11.768 1.00 91.62 78 ALA A CA 1
ATOM 589 C C . ALA A 1 78 ? 1.476 10.725 -11.096 1.00 91.62 78 ALA A C 1
ATOM 591 O O . ALA A 1 78 ? 1.525 10.508 -9.881 1.00 91.62 78 ALA A O 1
ATOM 592 N N . PRO A 1 79 ? 0.441 10.302 -11.847 1.00 93.31 79 PRO A N 1
ATOM 593 C CA . PRO A 1 79 ? -0.547 9.360 -11.336 1.00 93.31 79 PRO A CA 1
ATOM 594 C C . PRO A 1 79 ? 0.129 8.072 -10.836 1.00 93.31 79 PRO A C 1
ATOM 596 O O . PRO A 1 79 ? 0.972 7.523 -11.552 1.00 93.31 79 PRO A O 1
ATOM 599 N N . PRO A 1 80 ? -0.219 7.582 -9.632 1.00 95.06 80 PRO A N 1
ATOM 600 C CA . PRO A 1 80 ? 0.309 6.329 -9.119 1.00 95.06 80 PRO A CA 1
ATOM 601 C C . PRO A 1 80 ? -0.225 5.149 -9.933 1.00 95.06 80 PRO A C 1
ATOM 603 O O . PRO A 1 80 ? -1.217 5.250 -10.654 1.00 95.06 80 PRO A O 1
ATOM 606 N N . THR A 1 81 ? 0.434 4.005 -9.793 1.00 94.69 81 THR A N 1
ATOM 607 C CA . THR A 1 81 ? 0.042 2.768 -10.482 1.00 94.69 81 THR A CA 1
ATOM 608 C C . THR A 1 81 ? -1.246 2.198 -9.922 1.00 94.69 81 THR A C 1
ATOM 610 O O . THR A 1 81 ? -2.124 1.786 -10.675 1.00 94.69 81 THR A O 1
ATOM 613 N N . ALA A 1 82 ? -1.368 2.221 -8.600 1.00 94.06 82 ALA A N 1
ATOM 614 C CA . ALA A 1 82 ? -2.599 1.915 -7.902 1.00 94.06 82 ALA A CA 1
ATOM 615 C C . ALA A 1 82 ? -2.739 2.847 -6.700 1.00 94.06 82 ALA A C 1
ATOM 617 O O . ALA A 1 82 ? -1.753 3.311 -6.123 1.00 94.06 82 ALA A O 1
ATOM 618 N N . ALA A 1 83 ? -3.980 3.127 -6.331 1.00 94.81 83 ALA A N 1
ATOM 619 C CA . ALA A 1 83 ? -4.300 3.840 -5.112 1.00 94.81 83 ALA A CA 1
ATOM 620 C C . ALA A 1 83 ? -5.579 3.246 -4.536 1.00 94.81 83 ALA A C 1
ATOM 622 O O . ALA A 1 83 ? -6.555 3.032 -5.254 1.00 94.81 83 ALA A O 1
ATOM 623 N N . PHE A 1 84 ? -5.577 2.986 -3.240 1.00 94.25 84 PHE A N 1
ATOM 624 C CA . PHE A 1 84 ? -6.744 2.471 -2.540 1.00 94.25 84 PHE A CA 1
ATOM 625 C C . PHE A 1 84 ? -6.719 2.925 -1.086 1.00 94.25 84 PHE A C 1
ATOM 627 O O . PHE A 1 84 ? -5.674 3.250 -0.530 1.00 94.25 84 PHE A O 1
ATOM 634 N N . MET A 1 85 ? -7.893 2.981 -0.478 1.00 92.81 85 MET A N 1
ATOM 635 C CA . MET A 1 85 ? -8.102 3.360 0.906 1.00 92.81 85 MET A CA 1
ATOM 636 C C . MET A 1 85 ? -8.439 2.110 1.702 1.00 92.81 85 MET A C 1
ATOM 638 O O . MET A 1 85 ? -9.366 1.376 1.362 1.00 92.81 85 MET A O 1
ATOM 642 N N . VAL A 1 86 ? -7.702 1.886 2.781 1.00 90.88 86 VAL A N 1
ATOM 643 C CA . VAL A 1 86 ? -8.017 0.887 3.795 1.00 90.88 86 VAL A CA 1
ATOM 644 C C . VAL A 1 86 ? -8.697 1.611 4.949 1.00 90.88 86 VAL A C 1
ATOM 646 O O . VAL A 1 86 ? -8.132 2.550 5.504 1.00 90.88 86 VAL A O 1
ATOM 649 N N . SER A 1 87 ? -9.893 1.178 5.338 1.00 87.50 87 SER A N 1
ATOM 650 C CA . SER A 1 87 ? -10.651 1.763 6.450 1.00 87.50 87 SER A CA 1
ATOM 651 C C . SER A 1 87 ? -10.963 0.716 7.516 1.00 87.50 87 SER A C 1
ATOM 653 O O . SER A 1 87 ? -11.441 -0.373 7.210 1.00 87.50 87 SER A O 1
ATOM 655 N N . GLN A 1 88 ? -10.726 1.049 8.787 1.00 82.31 88 GLN A N 1
ATOM 656 C CA . GLN A 1 88 ? -11.065 0.206 9.936 1.00 82.31 88 GLN A CA 1
ATOM 657 C C . GLN A 1 88 ? -11.476 1.083 11.128 1.00 82.31 88 GLN A C 1
ATOM 659 O O . GLN A 1 88 ? -10.680 1.868 11.631 1.00 82.31 88 GLN A O 1
ATOM 664 N N . GLN A 1 89 ? -12.715 0.922 11.614 1.00 76.94 89 GLN A N 1
ATOM 665 C CA . GLN A 1 89 ? -13.235 1.583 12.830 1.00 76.94 89 GLN A CA 1
ATOM 666 C C . GLN A 1 89 ? -13.019 3.110 12.894 1.00 76.94 89 GLN A C 1
ATOM 668 O O . GLN A 1 89 ? -12.566 3.635 13.906 1.00 76.94 89 GLN A O 1
ATOM 673 N N . GLY A 1 90 ? -13.351 3.834 11.823 1.00 75.88 90 GLY A N 1
ATOM 674 C CA . GLY A 1 90 ? -13.218 5.298 11.784 1.00 75.88 90 GLY A CA 1
ATOM 675 C C . GLY A 1 90 ? -11.810 5.800 11.454 1.00 75.88 90 GLY A C 1
ATOM 676 O O . GLY A 1 90 ? -11.664 6.964 11.099 1.00 75.88 90 GLY A O 1
ATOM 677 N N . SER A 1 91 ? -10.810 4.917 11.450 1.00 82.00 91 SER A N 1
ATOM 678 C CA . SER A 1 91 ? -9.490 5.203 10.900 1.00 82.00 91 SER A CA 1
ATOM 679 C C . SER A 1 91 ? -9.461 4.870 9.408 1.00 82.00 91 SER A C 1
ATOM 681 O O . SER A 1 91 ? -10.031 3.860 8.986 1.00 82.00 91 SER A O 1
ATOM 683 N N . SER A 1 92 ? -8.769 5.687 8.610 1.00 87.25 92 SER A N 1
ATOM 684 C CA . SER A 1 92 ? -8.503 5.397 7.192 1.00 87.25 92 SER A CA 1
ATOM 685 C C . SER A 1 92 ? -7.040 5.651 6.830 1.00 87.25 92 SER A C 1
ATOM 687 O O . SER A 1 92 ? -6.424 6.605 7.317 1.00 87.25 92 SER A O 1
ATOM 689 N N . VAL A 1 93 ? -6.495 4.774 5.991 1.00 91.00 93 VAL A N 1
ATOM 690 C CA . VAL A 1 93 ? -5.141 4.836 5.440 1.00 91.00 93 VAL A CA 1
ATOM 691 C C . VAL A 1 93 ? -5.247 4.749 3.928 1.00 91.00 93 VAL A C 1
ATOM 693 O O . VAL A 1 93 ? -5.694 3.733 3.402 1.00 91.00 93 VAL A O 1
ATOM 696 N N . ASP A 1 94 ? -4.806 5.788 3.229 1.00 93.44 94 ASP A N 1
ATOM 697 C CA . ASP A 1 94 ? -4.610 5.691 1.785 1.00 93.44 94 ASP A CA 1
ATOM 698 C C . ASP A 1 94 ? -3.271 5.006 1.526 1.00 93.44 94 ASP A C 1
ATOM 700 O O . ASP A 1 94 ? -2.230 5.411 2.047 1.00 93.44 94 ASP A O 1
ATOM 704 N N . VAL A 1 95 ? -3.301 3.970 0.703 1.00 94.62 95 VAL A N 1
ATOM 705 C CA . VAL A 1 95 ? -2.125 3.255 0.230 1.00 94.62 95 VAL A CA 1
ATOM 706 C C . VAL A 1 95 ? -1.902 3.646 -1.218 1.00 94.62 95 VAL A C 1
ATOM 708 O O . VAL A 1 95 ? -2.739 3.406 -2.091 1.00 94.62 95 VAL A O 1
ATOM 711 N N . ILE A 1 96 ? -0.768 4.292 -1.461 1.00 96.44 96 ILE A N 1
ATOM 712 C CA . ILE A 1 96 ? -0.361 4.753 -2.783 1.00 96.44 96 ILE A CA 1
ATOM 713 C C . ILE A 1 96 ? 0.756 3.851 -3.274 1.00 96.44 96 ILE A C 1
ATOM 715 O O . ILE A 1 96 ? 1.801 3.762 -2.631 1.00 96.44 96 ILE A O 1
ATOM 719 N N . VAL A 1 97 ? 0.534 3.205 -4.415 1.00 96.38 97 VAL A N 1
ATOM 720 C CA . VAL A 1 97 ? 1.490 2.284 -5.020 1.00 96.38 97 VAL A CA 1
ATOM 721 C C . VAL A 1 97 ? 2.109 2.926 -6.254 1.00 96.38 97 VAL A C 1
ATOM 723 O O . VAL A 1 97 ? 1.424 3.258 -7.225 1.00 96.38 97 VAL A O 1
ATOM 726 N N . GLU A 1 98 ? 3.423 3.094 -6.217 1.00 95.88 98 GLU A N 1
ATOM 727 C CA . GLU A 1 98 ? 4.238 3.620 -7.310 1.00 95.88 98 GLU A CA 1
ATOM 728 C C . GLU A 1 98 ? 5.271 2.567 -7.700 1.00 95.88 98 GLU A C 1
ATOM 730 O O . GLU A 1 98 ? 5.814 1.884 -6.834 1.00 95.88 98 GLU A O 1
ATOM 735 N N . HIS A 1 99 ? 5.576 2.448 -8.987 1.00 94.12 99 HIS A N 1
ATOM 736 C CA . HIS A 1 99 ? 6.702 1.644 -9.447 1.00 94.12 99 HIS A CA 1
ATOM 737 C C . HIS A 1 99 ? 7.527 2.428 -10.460 1.00 94.12 99 HIS A C 1
ATOM 739 O O . HIS A 1 99 ? 7.012 3.285 -11.183 1.00 94.12 99 HIS A O 1
ATOM 745 N N . ASP A 1 100 ? 8.812 2.113 -10.508 1.00 91.12 100 ASP A N 1
ATOM 746 C CA . ASP A 1 100 ? 9.690 2.464 -11.609 1.00 91.12 100 ASP A CA 1
ATOM 747 C C . ASP A 1 100 ? 10.236 1.186 -12.270 1.00 91.12 100 ASP A C 1
ATOM 749 O O . ASP A 1 100 ? 9.634 0.116 -12.190 1.00 91.12 100 ASP A O 1
ATOM 753 N N . ARG A 1 101 ? 11.349 1.293 -13.002 1.00 90.38 101 ARG A N 1
ATOM 754 C CA . ARG A 1 101 ? 11.938 0.145 -13.709 1.00 90.38 101 ARG A CA 1
ATOM 755 C C . ARG A 1 101 ? 12.618 -0.872 -12.790 1.00 90.38 101 ARG A C 1
ATOM 757 O O . ARG A 1 101 ? 12.871 -1.981 -13.246 1.00 90.38 101 ARG A O 1
ATOM 764 N N . ALA A 1 102 ? 12.988 -0.481 -11.578 1.00 92.88 102 ALA A N 1
ATOM 765 C CA . ALA A 1 102 ? 13.770 -1.288 -10.652 1.00 92.88 102 ALA A CA 1
ATOM 766 C C . ALA A 1 102 ? 12.965 -1.673 -9.410 1.00 92.88 102 ALA A C 1
ATOM 768 O O . ALA A 1 102 ? 13.079 -2.805 -8.952 1.00 92.88 102 ALA A O 1
ATOM 769 N N . VAL A 1 103 ? 12.136 -0.766 -8.891 1.00 96.19 103 VAL A N 1
ATOM 770 C CA . VAL A 1 103 ? 11.437 -0.964 -7.619 1.00 96.19 103 VAL A CA 1
ATOM 771 C C . VAL A 1 103 ? 9.944 -0.680 -7.718 1.00 96.19 103 VAL A C 1
ATOM 773 O O . VAL A 1 103 ? 9.498 0.185 -8.473 1.00 96.19 103 VAL A O 1
ATOM 776 N N . ALA A 1 104 ? 9.176 -1.384 -6.893 1.00 97.00 104 ALA A N 1
ATOM 777 C CA . ALA A 1 104 ? 7.802 -1.044 -6.561 1.00 97.00 104 ALA A CA 1
ATOM 778 C C . ALA A 1 104 ? 7.724 -0.631 -5.090 1.00 97.00 104 ALA A C 1
ATOM 780 O O . ALA A 1 104 ? 8.412 -1.185 -4.232 1.00 97.00 104 ALA A O 1
ATOM 781 N N . SER A 1 105 ? 6.892 0.362 -4.791 1.00 96.69 105 SER A N 1
ATOM 782 C CA . SER A 1 105 ? 6.742 0.894 -3.443 1.00 96.69 105 SER A CA 1
ATOM 783 C C . SER A 1 105 ? 5.290 1.170 -3.085 1.00 96.69 105 SER A C 1
ATOM 785 O O . SER A 1 105 ? 4.511 1.615 -3.924 1.00 96.69 105 SER A O 1
ATOM 787 N N . ALA A 1 106 ? 4.941 0.927 -1.823 1.00 97.12 106 ALA A N 1
ATOM 788 C CA . ALA A 1 106 ? 3.648 1.259 -1.238 1.00 97.12 106 ALA A CA 1
ATOM 789 C C . ALA A 1 106 ? 3.848 2.249 -0.086 1.00 97.12 106 ALA A C 1
ATOM 791 O O . ALA A 1 106 ? 4.563 1.959 0.876 1.00 97.12 106 ALA A O 1
ATOM 792 N N . LYS A 1 107 ? 3.209 3.416 -0.184 1.00 96.06 107 LYS A N 1
ATOM 793 C CA . LYS A 1 107 ? 3.246 4.497 0.810 1.00 96.06 107 LYS A CA 1
ATOM 794 C C . LYS A 1 107 ? 1.926 4.547 1.574 1.00 96.06 107 LYS A C 1
ATOM 796 O O . LYS A 1 107 ? 0.871 4.599 0.946 1.00 96.06 107 LYS A O 1
ATOM 801 N N . PHE A 1 108 ? 1.987 4.572 2.904 1.00 94.00 108 PHE A N 1
ATOM 802 C CA . PHE A 1 108 ? 0.813 4.467 3.780 1.00 94.00 108 PHE A CA 1
ATOM 803 C C . PHE A 1 108 ? 0.490 5.815 4.443 1.00 94.00 108 PHE A C 1
ATOM 805 O O . PHE A 1 108 ? 1.119 6.206 5.425 1.00 94.00 108 PHE A O 1
ATOM 812 N N . PHE A 1 109 ? -0.502 6.538 3.925 1.00 91.25 109 PHE A N 1
ATOM 813 C CA . PHE A 1 109 ? -0.893 7.864 4.406 1.00 91.25 109 PHE A CA 1
ATOM 814 C C . PHE A 1 109 ? -2.081 7.795 5.368 1.00 91.25 109 PHE A C 1
ATOM 816 O O . PHE A 1 109 ? -3.209 7.518 4.963 1.00 91.25 109 PHE A O 1
ATOM 823 N N . ALA A 1 110 ? -1.848 8.124 6.639 1.00 88.38 110 ALA A N 1
ATOM 824 C CA . ALA A 1 110 ? -2.918 8.280 7.621 1.00 88.38 110 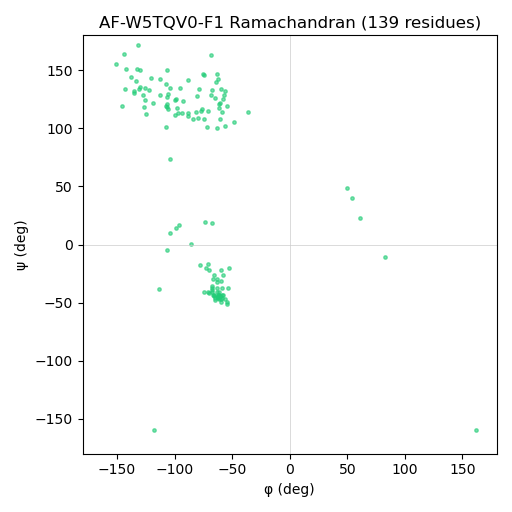ALA A CA 1
ATOM 825 C C . ALA A 1 110 ? -3.795 9.503 7.290 1.00 88.38 110 ALA A C 1
ATOM 827 O O . ALA A 1 110 ? -3.271 10.596 7.066 1.00 88.38 110 ALA A O 1
ATOM 828 N N . HIS A 1 111 ? -5.122 9.352 7.318 1.00 78.56 111 HIS A N 1
ATOM 829 C CA . HIS A 1 111 ? -6.055 10.487 7.186 1.00 78.56 111 HIS A CA 1
ATOM 830 C C . HIS A 1 111 ? -6.210 11.303 8.474 1.00 78.56 111 HIS A C 1
ATOM 832 O O . HIS A 1 111 ? -6.672 12.442 8.437 1.00 78.56 111 HIS A O 1
ATOM 838 N N . THR A 1 112 ? -5.817 10.745 9.615 1.00 64.81 112 THR A N 1
ATOM 839 C CA . THR A 1 112 ? -6.033 11.344 10.932 1.00 64.81 112 THR A CA 1
ATOM 840 C C . THR A 1 112 ? -4.753 11.382 11.761 1.00 64.81 112 THR A C 1
ATOM 842 O O . THR A 1 112 ? -3.991 10.419 11.852 1.00 64.81 112 THR A O 1
ATOM 845 N N . THR A 1 113 ? -4.511 12.525 12.404 1.00 56.75 113 THR A N 1
ATOM 846 C CA . THR A 1 113 ? -3.390 12.730 13.328 1.00 56.75 113 THR A CA 1
ATOM 847 C C . THR A 1 113 ? -3.816 12.313 14.739 1.00 56.75 113 THR A C 1
ATOM 849 O O . THR A 1 113 ? -4.659 12.972 15.346 1.00 56.75 113 THR A O 1
ATOM 852 N N . GLY A 1 114 ? -3.271 11.214 15.273 1.00 56.47 114 GLY A N 1
ATOM 853 C CA . GLY A 1 114 ? -3.648 10.690 16.594 1.00 56.47 114 GLY A CA 1
ATOM 854 C C . GLY A 1 114 ? -3.237 9.226 16.817 1.00 56.47 114 GLY A C 1
ATOM 855 O O . GLY A 1 114 ? -2.374 8.724 16.100 1.00 56.47 114 GLY A O 1
ATOM 856 N N . PRO A 1 115 ? -3.852 8.493 17.772 1.00 55.00 115 PRO A N 1
ATOM 857 C CA . PRO A 1 115 ? -3.603 7.058 18.012 1.00 55.00 115 PRO A CA 1
ATOM 858 C C . PRO A 1 115 ? -3.735 6.174 16.759 1.00 55.00 115 PRO A C 1
ATOM 860 O O . PRO A 1 115 ? -3.196 5.070 16.711 1.00 55.00 115 PRO A O 1
ATOM 863 N N . GLU A 1 116 ? -4.429 6.681 15.744 1.00 61.94 116 GLU A N 1
ATOM 864 C CA . GLU A 1 116 ? -4.664 6.086 14.429 1.00 61.94 116 GLU A CA 1
ATOM 865 C C . GLU A 1 116 ? -3.392 6.046 13.557 1.00 61.94 116 GLU A C 1
ATOM 867 O O . GLU A 1 116 ? -3.233 5.142 12.737 1.00 61.94 116 GLU A O 1
ATOM 872 N N . ALA A 1 117 ? -2.394 6.898 13.833 1.00 64.62 117 ALA A N 1
ATOM 873 C CA . ALA A 1 117 ? -1.062 6.802 13.229 1.00 64.62 117 ALA A CA 1
ATOM 874 C C . ALA A 1 117 ? -0.380 5.453 13.540 1.00 64.62 117 ALA A C 1
ATOM 876 O O . ALA A 1 117 ? 0.321 4.896 12.697 1.00 64.62 117 ALA A O 1
ATOM 877 N N . LYS A 1 118 ? -0.655 4.856 14.714 1.00 78.12 118 LYS A N 1
ATOM 878 C CA . LYS A 1 118 ? -0.132 3.523 15.070 1.00 78.12 118 LYS A CA 1
ATOM 879 C C . LYS A 1 118 ? -0.701 2.416 14.189 1.00 78.12 118 LYS A C 1
ATOM 881 O O . LYS A 1 118 ? -0.045 1.399 13.993 1.00 78.12 118 LYS A O 1
ATOM 886 N N . TRP A 1 119 ? -1.926 2.583 13.690 1.00 81.69 119 TRP A N 1
ATOM 887 C CA . TRP A 1 119 ? -2.526 1.601 12.795 1.00 81.69 119 TRP A CA 1
ATOM 888 C C . TRP A 1 119 ? -1.861 1.620 11.423 1.00 81.69 119 TRP A C 1
ATOM 890 O O . TRP A 1 119 ? -1.541 0.558 10.909 1.00 81.69 119 TRP A O 1
ATOM 900 N N . THR A 1 120 ? -1.561 2.808 10.900 1.00 88.62 120 THR A N 1
ATOM 901 C CA . THR A 1 120 ? -0.821 2.990 9.641 1.00 88.62 120 THR A CA 1
ATOM 902 C C . THR A 1 120 ? 0.521 2.257 9.660 1.00 88.62 120 THR A C 1
ATOM 904 O O . THR A 1 120 ? 0.809 1.466 8.765 1.00 88.62 120 THR A O 1
ATOM 907 N N . VAL A 1 121 ? 1.311 2.449 10.724 1.00 89.31 121 VAL A N 1
ATOM 908 C CA . VAL A 1 121 ? 2.597 1.752 10.905 1.00 89.31 121 VAL A CA 1
ATOM 909 C C . VAL A 1 121 ? 2.393 0.242 11.004 1.00 89.31 121 VAL A C 1
ATOM 911 O O . VAL A 1 121 ? 3.070 -0.516 10.318 1.00 89.31 121 VAL A O 1
ATOM 914 N N . ARG A 1 122 ? 1.420 -0.206 11.806 1.00 88.44 122 ARG A N 1
ATOM 915 C CA . ARG A 1 122 ? 1.127 -1.633 11.972 1.00 88.44 1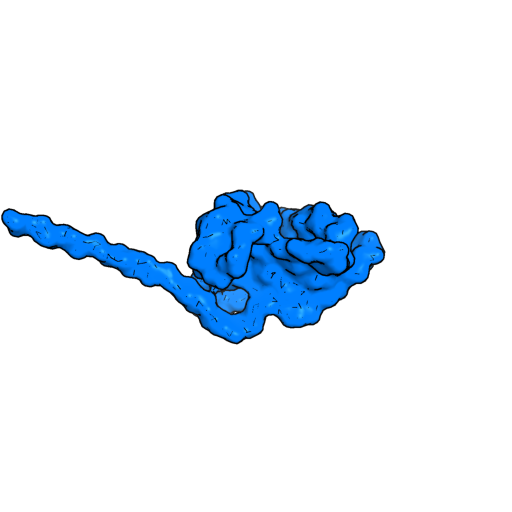22 ARG A CA 1
ATOM 916 C C . ARG A 1 122 ? 0.693 -2.296 10.661 1.00 88.44 122 ARG A C 1
ATOM 918 O O . ARG A 1 122 ? 1.114 -3.415 10.393 1.00 88.44 122 ARG A O 1
ATOM 925 N N . LEU A 1 123 ? -0.125 -1.622 9.853 1.00 90.31 123 LEU A N 1
ATOM 926 C CA . LEU A 1 123 ? -0.553 -2.111 8.543 1.00 90.31 123 LEU A CA 1
ATOM 927 C C . LEU A 1 123 ? 0.659 -2.314 7.622 1.00 90.31 123 LEU A C 1
ATOM 929 O O . LEU A 1 123 ? 0.781 -3.365 6.993 1.00 90.31 123 LEU A O 1
ATOM 933 N N . ALA A 1 124 ? 1.595 -1.361 7.609 1.00 93.81 124 ALA A N 1
ATOM 934 C CA . ALA A 1 124 ? 2.833 -1.481 6.846 1.00 93.81 124 ALA A CA 1
ATOM 935 C C . ALA A 1 124 ? 3.741 -2.616 7.370 1.00 93.81 124 ALA A C 1
ATOM 937 O O . ALA A 1 124 ? 4.241 -3.429 6.594 1.00 93.81 124 ALA A O 1
ATOM 938 N N . GLU A 1 125 ? 3.915 -2.744 8.688 1.00 94.12 125 GLU A N 1
ATOM 939 C CA . GLU A 1 125 ? 4.694 -3.833 9.295 1.00 94.12 125 GLU A CA 1
ATOM 940 C C . GLU A 1 125 ? 4.114 -5.216 8.979 1.00 94.12 125 GLU A C 1
ATOM 942 O O . GLU A 1 125 ? 4.858 -6.132 8.623 1.00 94.12 125 GLU A O 1
ATOM 947 N N . GLN A 1 126 ? 2.792 -5.371 9.084 1.00 93.19 126 GLN A N 1
ATOM 948 C CA . GLN A 1 126 ? 2.112 -6.627 8.776 1.00 93.19 126 GLN A CA 1
ATOM 949 C C . GLN A 1 126 ? 2.191 -6.955 7.284 1.00 93.19 126 GLN A C 1
ATOM 951 O O . GLN A 1 126 ? 2.452 -8.105 6.944 1.00 93.19 126 GLN A O 1
ATOM 956 N N . THR A 1 127 ? 2.060 -5.958 6.404 1.00 94.88 127 THR A N 1
ATOM 957 C CA . THR A 1 127 ? 2.259 -6.140 4.956 1.00 94.88 127 THR A CA 1
ATOM 958 C C . THR A 1 127 ? 3.678 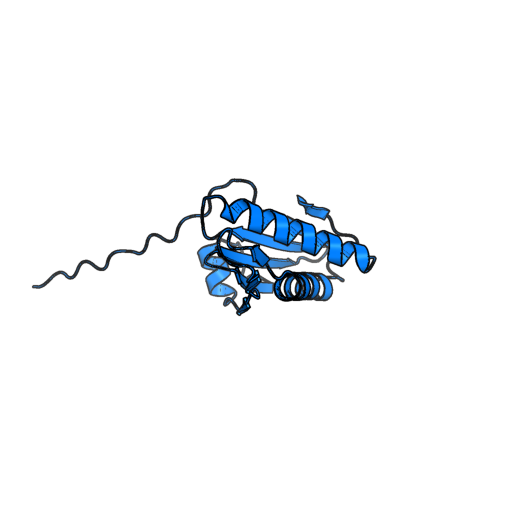-6.623 4.664 1.00 94.88 127 THR A C 1
ATOM 960 O O . THR A 1 127 ? 3.861 -7.610 3.956 1.00 94.88 127 THR A O 1
ATOM 963 N N . ARG A 1 128 ? 4.702 -6.003 5.270 1.00 96.19 128 ARG A N 1
ATOM 964 C CA . ARG A 1 128 ? 6.090 -6.466 5.129 1.00 96.19 128 ARG A CA 1
ATOM 965 C C . ARG A 1 128 ? 6.250 -7.903 5.618 1.00 96.19 128 ARG A C 1
ATOM 967 O O . ARG A 1 128 ? 6.936 -8.691 4.981 1.00 96.19 128 ARG A O 1
ATOM 974 N N . HIS A 1 129 ? 5.647 -8.241 6.754 1.00 95.00 129 HIS A N 1
ATOM 975 C CA . HIS A 1 129 ? 5.710 -9.597 7.293 1.00 95.00 129 HIS A CA 1
ATOM 976 C C . HIS A 1 129 ? 5.055 -10.619 6.354 1.00 95.00 129 HIS A C 1
ATOM 978 O O . HIS A 1 129 ? 5.617 -11.691 6.161 1.00 95.00 129 HIS A O 1
ATOM 984 N N . ALA A 1 130 ? 3.916 -10.275 5.747 1.00 94.00 130 ALA A N 1
ATOM 985 C CA . ALA A 1 130 ? 3.236 -11.120 4.769 1.00 94.00 130 ALA A CA 1
ATOM 986 C C . ALA A 1 130 ? 4.100 -11.361 3.520 1.00 94.00 130 ALA A C 1
ATOM 988 O O . ALA A 1 130 ? 4.240 -12.504 3.101 1.00 94.00 130 ALA A O 1
ATOM 989 N N . LEU A 1 131 ? 4.756 -10.320 2.995 1.00 95.94 131 LEU A N 1
ATOM 990 C CA . LEU A 1 131 ? 5.687 -10.446 1.864 1.00 95.94 131 LEU A CA 1
ATOM 991 C C . LEU A 1 131 ? 6.877 -11.350 2.200 1.00 95.94 131 LEU A C 1
ATOM 993 O O . LEU A 1 131 ? 7.186 -12.279 1.460 1.00 95.94 131 LEU A O 1
ATOM 997 N N . LEU A 1 132 ? 7.498 -11.143 3.365 1.00 96.38 132 LEU A N 1
ATOM 998 C CA . LEU A 1 132 ? 8.614 -11.979 3.813 1.00 96.38 132 LEU A CA 1
ATOM 999 C C . LEU A 1 132 ? 8.200 -13.444 4.026 1.00 96.38 132 LEU A C 1
ATOM 1001 O O . LEU A 1 132 ? 9.011 -14.338 3.809 1.00 96.38 132 LEU A O 1
ATOM 1005 N N . ALA A 1 133 ? 6.955 -13.703 4.435 1.00 94.50 133 ALA A N 1
ATOM 1006 C CA . ALA A 1 133 ? 6.421 -15.059 4.573 1.00 94.50 133 ALA A CA 1
ATOM 1007 C C . ALA A 1 133 ? 6.180 -15.759 3.222 1.00 94.50 133 ALA A C 1
ATOM 1009 O O . ALA A 1 133 ? 6.036 -16.979 3.193 1.00 94.50 133 ALA A O 1
ATOM 1010 N N . GLN A 1 134 ? 6.144 -15.000 2.124 1.00 94.00 134 GLN A N 1
ATOM 1011 C CA . GLN A 1 134 ? 6.051 -15.490 0.747 1.00 94.00 134 GLN A CA 1
ATOM 1012 C C . GLN A 1 134 ? 7.424 -15.523 0.046 1.00 94.00 134 GLN A C 1
ATOM 1014 O O . GLN A 1 134 ? 7.481 -15.635 -1.174 1.00 94.00 134 GLN A O 1
ATOM 1019 N N . ASP A 1 135 ? 8.523 -15.409 0.805 1.00 95.88 135 ASP A N 1
ATOM 1020 C CA . ASP A 1 135 ? 9.902 -15.324 0.301 1.00 95.88 135 ASP A CA 1
ATOM 1021 C C . ASP A 1 135 ? 10.177 -14.105 -0.609 1.00 95.88 135 ASP A C 1
ATOM 1023 O O . ASP A 1 135 ? 11.150 -14.085 -1.365 1.00 95.88 135 ASP A O 1
ATOM 1027 N N . ILE A 1 136 ? 9.366 -13.047 -0.494 1.00 96.69 136 ILE A N 1
ATOM 1028 C CA . ILE A 1 136 ? 9.541 -11.792 -1.234 1.00 96.69 136 ILE A CA 1
ATOM 1029 C C . ILE A 1 136 ? 10.366 -10.825 -0.393 1.00 96.69 136 ILE A C 1
ATOM 1031 O O . ILE A 1 136 ? 10.014 -10.485 0.743 1.00 96.69 136 ILE A O 1
ATOM 1035 N N . TYR A 1 137 ? 11.479 -10.351 -0.953 1.00 96.75 137 TYR A N 1
ATOM 1036 C CA . TYR A 1 137 ? 12.338 -9.399 -0.263 1.00 96.75 137 TYR A CA 1
ATOM 1037 C C . TYR A 1 137 ? 11.660 -8.026 -0.173 1.00 96.75 137 TYR A C 1
ATOM 1039 O O . TYR A 1 137 ? 11.449 -7.348 -1.175 1.00 96.75 137 TYR A O 1
ATOM 1047 N N . ALA A 1 138 ? 11.356 -7.599 1.054 1.00 96.56 138 ALA A N 1
ATOM 1048 C CA . ALA A 1 138 ? 10.683 -6.333 1.319 1.00 96.56 138 ALA A CA 1
ATOM 1049 C C . ALA A 1 138 ? 11.401 -5.518 2.401 1.00 96.56 138 ALA A C 1
ATOM 1051 O O . ALA A 1 138 ? 11.723 -6.007 3.492 1.00 96.56 138 ALA A O 1
ATOM 1052 N N . THR A 1 139 ? 11.593 -4.230 2.131 1.00 96.62 139 THR A N 1
ATOM 1053 C CA . THR A 1 139 ? 12.121 -3.260 3.102 1.00 96.62 139 THR A CA 1
ATOM 1054 C C . THR A 1 139 ? 11.012 -2.334 3.591 1.00 96.62 139 THR A C 1
ATOM 1056 O O . THR A 1 139 ? 10.050 -2.098 2.871 1.00 96.62 139 THR A O 1
ATOM 1059 N N . LEU A 1 140 ? 11.128 -1.846 4.830 1.00 95.94 140 LEU A N 1
ATOM 1060 C CA . LEU A 1 140 ? 10.222 -0.859 5.426 1.00 95.94 140 LEU A CA 1
ATOM 1061 C C . LEU A 1 140 ? 11.064 0.301 5.963 1.00 95.94 140 LEU A C 1
ATOM 1063 O O . LEU A 1 140 ? 12.019 0.054 6.705 1.00 95.94 140 LEU A O 1
ATOM 1067 N N . SER A 1 141 ? 10.717 1.532 5.587 1.00 91.75 141 SER A N 1
ATOM 1068 C CA . SER A 1 141 ? 11.413 2.772 5.974 1.00 91.75 141 SER A CA 1
ATOM 1069 C C . SER A 1 141 ? 10.471 3.858 6.467 1.00 91.75 141 SER A C 1
ATOM 1071 O O . SER A 1 141 ? 9.324 3.877 5.963 1.00 91.75 141 SER A O 1
#

Secondary structure (DSSP, 8-state):
------------PPP-S---EEEEEGGGHHHHHHHHHHHHHH--EEEE-TT-S-EEEE--EEEE--HHHHHHHHT-SS--SEEEEEEETTEEEEEEEEE-SSEEEEEEEESSSSTTHHHHHHHHHHHHHHHHHTT---EE-

pLDDT: mean 79.91, std 19.56, range [35.12, 97.44]

Organism: NCBI:txid1415166

Foldseek 3Di:
DDDDDDDPPPQPDFDPPPFKKKKFWLVCLVVLVVLLVCLQQVDWDFDDDPPDPDTDTWRKDKAFDFQVNVCVSVVNPDRAPGWIWIDTDNWIWIWGWHDDNTMIMITTTTSDDDPSVVVSVVSSVSSCVSCVVVVTDMDID

Nearest PDB structures (foldseek):
  2n4b-assembly1_A  TM=3.999E-01  e=4.167E-03  Cupriavidus metallidurans CH34
  2hzm-assembly3_E  TM=4.205E-01  e=1.047E-01  Saccharomyces cerevisiae
  2jpi-assembly1_A  TM=4.075E-01  e=1.177E-01  Pseudomonas aeruginosa
  2lcg-assembly1_A  TM=3.813E-01  e=2.242E-01  Cupriavidus metallidurans CH34
  2z0f-assembly1_B  TM=4.128E-01  e=1.157E+00  Thermus thermophilus HB8

Radius of gyration: 17.09 Å; Cα contacts (8 Å, |Δi|>4): 241; chains: 1; bounding box: 41×54×44 Å

Solvent-accessible surface area (backbone atoms only — not comparable to full-atom values): 8055 Å² total; per-residue (Å²): 141,83,88,77,85,77,78,76,78,74,74,72,74,67,69,86,69,78,62,40,32,40,40,33,48,37,88,47,42,68,57,55,55,48,31,47,52,50,47,42,54,73,50,58,51,69,44,72,47,97,88,42,102,52,66,51,72,47,65,32,46,79,44,84,39,61,30,66,58,50,16,66,75,69,70,44,96,54,64,40,79,42,32,31,34,40,35,47,95,93,40,45,30,40,38,42,28,43,68,59,94,64,37,18,35,41,37,39,42,45,67,53,94,56,82,54,44,58,50,40,50,49,53,51,53,50,22,42,51,50,33,48,74,70,76,38,72,59,48,78,87

Sequence (141 aa):
MYQTAEGSAVNPTPSPDRVPVITVDAGDLPELILAVHDVAIDTPRGIRRPDQNVIDIVIATVSDVNPETAQRRYHLAAPPTAAFMVSQQGSSVDVIVEHDRAVASAKFFAHTTGPEAKWTVRLAEQTRHALLAQDIYATLS

Mean predicted aligned error: 9.72 Å